Protein AF-A0A382PDZ5-F1 (afdb_monomer_lite)

Structure (mmCIF, N/CA/C/O backbone):
data_AF-A0A382PDZ5-F1
#
_entry.id   AF-A0A382PD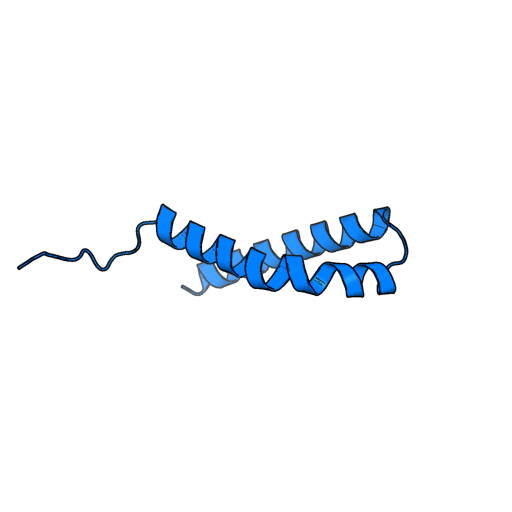Z5-F1
#
loop_
_atom_site.group_PDB
_atom_site.id
_atom_site.type_symbol
_atom_site.label_atom_id
_atom_site.label_alt_id
_atom_site.label_comp_id
_atom_site.label_asym_id
_atom_site.label_entity_id
_atom_site.label_seq_id
_atom_site.pdbx_PDB_ins_code
_atom_site.Cartn_x
_atom_site.Cartn_y
_atom_site.Cartn_z
_atom_site.occupancy
_atom_site.B_iso_or_equiv
_atom_site.auth_seq_id
_atom_site.auth_comp_id
_atom_site.auth_asym_id
_atom_site.auth_atom_id
_atom_site.pdbx_PDB_model_num
ATOM 1 N N . MET A 1 1 ? -32.383 -18.134 21.279 1.00 46.44 1 MET A N 1
ATOM 2 C CA . MET A 1 1 ? -32.235 -16.946 20.414 1.00 46.44 1 M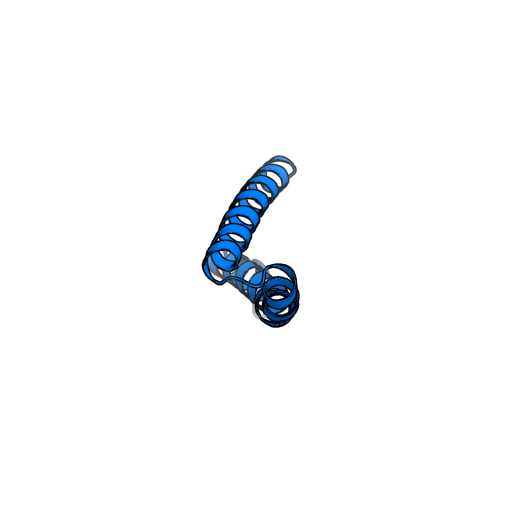ET A CA 1
ATOM 3 C C . MET A 1 1 ? -30.754 -16.613 20.414 1.00 46.44 1 MET A C 1
ATOM 5 O O . MET A 1 1 ? -30.267 -16.112 21.414 1.00 46.44 1 MET A O 1
ATOM 9 N N . THR A 1 2 ? -30.013 -17.068 19.403 1.00 50.31 2 THR A N 1
ATOM 10 C CA . THR A 1 2 ? -28.546 -16.962 19.373 1.00 50.31 2 THR A CA 1
ATOM 11 C C . THR A 1 2 ? -28.150 -15.505 19.159 1.00 50.31 2 THR A C 1
ATOM 13 O O . THR A 1 2 ? -28.461 -14.934 18.114 1.00 50.31 2 THR A O 1
ATOM 16 N N . ASP A 1 3 ? -27.508 -14.906 20.160 1.00 54.09 3 ASP A N 1
ATOM 17 C CA . ASP A 1 3 ? -26.941 -13.561 20.091 1.00 54.09 3 ASP A CA 1
ATOM 18 C C . ASP A 1 3 ? -25.750 -13.572 19.121 1.00 54.09 3 ASP A C 1
ATOM 20 O O . ASP A 1 3 ? -24.632 -13.953 19.462 1.00 54.09 3 ASP A O 1
ATOM 24 N N . TYR A 1 4 ? -26.015 -13.244 17.855 1.00 59.22 4 TYR A N 1
ATOM 25 C CA . TYR A 1 4 ? -24.957 -12.987 16.886 1.00 59.22 4 TYR A CA 1
ATOM 26 C C . TYR A 1 4 ? -24.315 -11.653 17.249 1.00 59.22 4 TYR A C 1
ATOM 28 O O . TYR A 1 4 ? -24.876 -10.595 16.954 1.00 59.22 4 TYR A O 1
ATOM 36 N N . ASN A 1 5 ? -23.134 -11.717 17.862 1.00 59.91 5 ASN A N 1
ATOM 37 C CA . ASN A 1 5 ? -22.261 -10.570 18.053 1.00 59.91 5 ASN A CA 1
ATOM 38 C C . ASN A 1 5 ? -21.962 -9.947 16.674 1.00 59.91 5 ASN A C 1
ATOM 40 O O . ASN A 1 5 ? -21.120 -10.428 15.921 1.00 59.91 5 ASN A O 1
ATOM 44 N N . LYS A 1 6 ? -22.714 -8.902 16.306 1.00 63.53 6 LYS A N 1
ATOM 45 C CA . LYS A 1 6 ? -22.575 -8.163 15.037 1.00 63.53 6 LYS A CA 1
ATOM 46 C C . LYS A 1 6 ? -21.358 -7.222 15.033 1.00 63.53 6 LYS A C 1
ATOM 48 O O . LYS A 1 6 ? -21.279 -6.327 14.198 1.00 63.53 6 LYS A O 1
ATOM 53 N N . GLY A 1 7 ? -20.435 -7.383 15.980 1.00 66.56 7 GLY A N 1
ATOM 54 C CA . GLY A 1 7 ? -19.187 -6.640 16.034 1.00 66.56 7 GLY A CA 1
ATOM 55 C C . GLY A 1 7 ? -18.091 -7.429 15.335 1.00 66.56 7 GLY A C 1
ATOM 56 O O . GLY A 1 7 ? -17.699 -8.498 15.793 1.00 66.56 7 GLY A O 1
ATOM 57 N N . LEU A 1 8 ? -17.563 -6.899 14.234 1.00 72.88 8 LEU A N 1
ATOM 58 C CA . LEU A 1 8 ? -16.295 -7.389 13.706 1.00 72.88 8 LEU A CA 1
ATOM 59 C C . LEU A 1 8 ? -15.202 -7.022 14.714 1.00 72.88 8 LEU A C 1
ATOM 61 O O . LEU A 1 8 ? -14.957 -5.844 14.970 1.00 72.88 8 LEU A O 1
ATOM 65 N N . GLY A 1 9 ? -14.547 -8.026 15.298 1.00 83.44 9 GLY A N 1
ATOM 66 C CA . GLY A 1 9 ? -13.367 -7.794 16.127 1.00 83.44 9 GLY A CA 1
ATOM 67 C C . GLY A 1 9 ? -12.239 -7.135 15.322 1.00 83.44 9 GLY A C 1
ATOM 68 O O . GLY A 1 9 ? -12.202 -7.222 14.095 1.00 83.44 9 GLY A O 1
ATOM 69 N N . LEU A 1 10 ? -11.269 -6.520 16.006 1.00 82.12 10 LEU A N 1
ATOM 70 C CA . LEU A 1 10 ? -10.118 -5.846 15.374 1.00 82.12 10 LEU A CA 1
ATOM 71 C C . LEU A 1 10 ? -9.383 -6.721 14.345 1.00 82.12 10 LEU A C 1
ATOM 73 O O . LEU A 1 10 ? -8.973 -6.235 13.290 1.00 82.12 10 LEU A O 1
ATOM 77 N N . LYS A 1 11 ? -9.245 -8.019 14.638 1.00 83.75 11 LYS A N 1
ATOM 78 C CA . LYS A 1 11 ? -8.578 -8.987 13.757 1.00 83.75 11 LYS A CA 1
ATOM 79 C C . LYS A 1 11 ? -9.383 -9.236 12.483 1.00 83.75 11 LYS A C 1
ATOM 81 O O . LYS A 1 11 ? -8.824 -9.158 11.394 1.00 83.75 11 LYS A O 1
ATOM 86 N N . GLU A 1 12 ? -10.688 -9.447 12.623 1.00 86.00 12 GLU A N 1
ATOM 87 C CA . GLU A 1 12 ? -11.603 -9.680 11.502 1.00 86.00 12 GLU A CA 1
ATOM 88 C C . GLU A 1 12 ? -11.696 -8.442 10.604 1.00 86.00 12 GLU A C 1
ATOM 90 O O . GLU A 1 12 ? -11.561 -8.538 9.387 1.00 86.00 12 GLU A O 1
ATOM 95 N N . SER A 1 13 ? -11.837 -7.256 11.205 1.00 85.62 13 SER A N 1
ATOM 96 C CA . SER A 1 13 ? -11.906 -5.988 10.472 1.00 85.62 13 SER A CA 1
ATOM 97 C C . SER A 1 13 ? -10.624 -5.725 9.670 1.00 85.62 13 SER A C 1
ATOM 99 O O . SER A 1 13 ? -10.677 -5.441 8.472 1.00 85.62 13 SER A O 1
ATOM 101 N N . THR A 1 14 ? -9.453 -5.928 10.285 1.00 87.38 14 THR A N 1
ATOM 102 C CA . THR A 1 14 ? -8.160 -5.785 9.594 1.00 87.38 14 THR A CA 1
ATOM 103 C C . THR A 1 14 ? -7.999 -6.816 8.475 1.00 87.38 14 THR A C 1
ATOM 105 O O . THR A 1 14 ? -7.579 -6.464 7.374 1.00 87.38 14 THR A O 1
ATOM 108 N N . ALA A 1 15 ? -8.369 -8.078 8.714 1.00 88.56 15 ALA A N 1
ATOM 109 C CA . ALA A 1 15 ? -8.278 -9.138 7.712 1.00 88.56 15 ALA A CA 1
ATOM 110 C C . ALA A 1 15 ? -9.144 -8.846 6.476 1.00 88.56 15 ALA A C 1
ATOM 112 O O . ALA A 1 15 ? -8.705 -9.081 5.347 1.00 88.56 15 ALA A O 1
ATOM 113 N N . ILE A 1 16 ? -10.338 -8.277 6.667 1.00 88.81 16 ILE A N 1
ATOM 114 C CA . ILE A 1 16 ? -11.216 -7.853 5.570 1.00 88.81 16 ILE A CA 1
ATOM 115 C C . ILE A 1 16 ? -10.561 -6.731 4.760 1.00 88.81 16 ILE A C 1
ATOM 117 O O . ILE A 1 16 ? -10.519 -6.813 3.532 1.00 88.81 16 ILE A O 1
ATOM 121 N N . VAL A 1 17 ? -10.020 -5.704 5.423 1.00 87.38 17 VAL A N 1
ATOM 122 C CA . VAL A 1 17 ? -9.353 -4.579 4.747 1.00 87.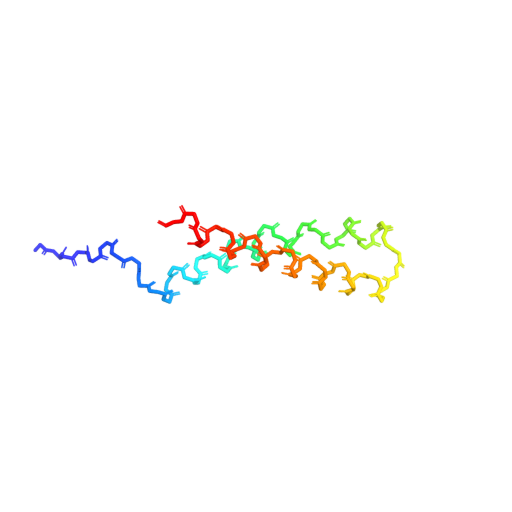38 17 VAL A CA 1
ATOM 123 C C . VAL A 1 17 ? -8.139 -5.063 3.951 1.00 87.38 17 VAL A C 1
ATOM 125 O O . VAL A 1 17 ? -8.021 -4.745 2.768 1.00 87.38 17 VAL A O 1
ATOM 128 N N . VAL A 1 18 ? -7.287 -5.901 4.548 1.00 88.25 18 VAL A N 1
ATOM 129 C CA . VAL A 1 18 ? -6.114 -6.489 3.879 1.00 88.25 18 VAL A CA 1
ATOM 130 C C . VAL A 1 18 ? -6.532 -7.326 2.670 1.00 88.25 18 VAL A C 1
ATOM 132 O O . VAL A 1 18 ? -5.992 -7.143 1.579 1.00 88.25 18 VAL A O 1
ATOM 135 N N . SER A 1 19 ? -7.539 -8.190 2.825 1.00 87.88 19 SER A N 1
ATOM 136 C CA . SER A 1 19 ? -8.054 -9.022 1.728 1.00 87.88 19 SER A CA 1
ATOM 137 C C . SER A 1 19 ? -8.586 -8.174 0.575 1.00 87.88 19 SER A C 1
ATOM 139 O O . SER A 1 19 ? -8.368 -8.487 -0.595 1.00 87.88 19 SER A O 1
ATOM 141 N N . ARG A 1 20 ? -9.249 -7.062 0.897 1.00 85.94 20 ARG A N 1
ATOM 142 C CA . ARG A 1 20 ? -9.823 -6.145 -0.083 1.00 85.94 20 ARG A CA 1
ATOM 143 C C . ARG A 1 20 ? -8.742 -5.380 -0.851 1.00 85.94 20 ARG A C 1
ATOM 145 O O . ARG A 1 20 ? -8.832 -5.299 -2.073 1.00 85.94 20 ARG A O 1
ATOM 152 N N . ILE A 1 21 ? -7.703 -4.899 -0.164 1.00 85.75 21 ILE A N 1
ATOM 153 C CA . ILE A 1 21 ? -6.551 -4.218 -0.780 1.00 85.75 21 ILE A CA 1
ATOM 154 C C . ILE A 1 21 ? -5.792 -5.172 -1.716 1.00 85.75 21 ILE A C 1
ATOM 156 O O . ILE A 1 21 ? -5.512 -4.819 -2.865 1.00 85.75 21 ILE A O 1
ATOM 160 N N . ILE A 1 22 ? -5.498 -6.394 -1.255 1.00 85.88 22 ILE A N 1
ATOM 161 C CA . ILE A 1 22 ? -4.788 -7.404 -2.054 1.00 85.88 22 ILE A CA 1
ATOM 162 C C . ILE A 1 22 ? -5.625 -7.807 -3.275 1.00 85.88 22 ILE A C 1
ATOM 164 O O . ILE A 1 22 ? -5.102 -7.833 -4.390 1.00 85.88 22 ILE A O 1
ATOM 168 N N . GLY A 1 23 ? -6.922 -8.067 -3.081 1.00 80.81 23 GLY A N 1
ATOM 169 C CA . GLY A 1 23 ? -7.826 -8.532 -4.133 1.00 80.81 23 GLY A CA 1
ATOM 170 C C . GLY A 1 23 ? -7.997 -7.545 -5.289 1.00 80.81 23 GLY A C 1
ATOM 171 O O . GLY A 1 23 ? -8.021 -7.965 -6.444 1.00 80.81 23 GLY A O 1
ATOM 172 N N . SER A 1 24 ? -8.071 -6.237 -5.016 1.00 76.94 24 SER A N 1
ATOM 173 C CA . SER A 1 24 ? -8.189 -5.226 -6.078 1.00 76.94 24 SER A CA 1
ATOM 174 C C . SER A 1 24 ? -6.848 -4.799 -6.678 1.00 76.94 24 SER A C 1
ATOM 176 O O . SER A 1 24 ? -6.788 -4.479 -7.864 1.00 76.94 24 SER A O 1
ATOM 178 N N . GLY A 1 25 ? -5.785 -4.754 -5.870 1.00 76.69 25 GLY A N 1
ATOM 179 C CA . GLY A 1 25 ? -4.495 -4.198 -6.277 1.00 76.69 25 GLY A CA 1
ATOM 180 C C . GLY A 1 25 ? -3.618 -5.207 -7.011 1.00 76.69 25 GLY A C 1
ATOM 181 O O . GLY A 1 25 ? -3.375 -5.074 -8.210 1.00 76.69 25 GLY A O 1
ATOM 182 N N . ILE A 1 26 ? -3.164 -6.237 -6.292 1.00 81.19 26 ILE A N 1
ATOM 183 C CA . ILE A 1 26 ? -2.043 -7.101 -6.698 1.00 81.19 26 ILE A CA 1
ATOM 184 C C . ILE A 1 26 ? -2.308 -7.843 -8.011 1.00 81.19 26 ILE A C 1
ATOM 186 O O . ILE A 1 26 ? -1.375 -8.083 -8.763 1.00 81.19 26 ILE A O 1
ATOM 190 N N . PHE A 1 27 ? -3.552 -8.190 -8.336 1.00 78.00 27 PHE A N 1
ATOM 191 C CA . PHE A 1 27 ? -3.836 -8.960 -9.553 1.00 78.00 27 PHE A CA 1
ATOM 192 C C . PHE A 1 27 ? -4.012 -8.109 -10.811 1.00 78.00 27 PHE A C 1
ATOM 194 O O . PHE A 1 27 ? -3.894 -8.629 -11.918 1.00 78.00 27 PHE A O 1
ATOM 201 N N . ARG A 1 28 ? -4.304 -6.812 -10.670 1.00 76.56 28 ARG A N 1
ATOM 202 C CA . ARG A 1 28 ? -4.661 -5.953 -11.808 1.00 76.56 28 ARG A CA 1
ATOM 203 C C . ARG A 1 28 ? -3.582 -4.935 -12.156 1.00 76.56 28 ARG A C 1
ATOM 205 O O . ARG A 1 28 ? -3.435 -4.587 -13.324 1.00 76.56 28 ARG A O 1
ATOM 212 N N . THR A 1 29 ? -2.833 -4.455 -11.172 1.00 83.19 29 THR A N 1
ATOM 213 C CA . THR A 1 29 ? -1.872 -3.364 -11.364 1.00 83.19 29 THR A CA 1
ATOM 214 C C . THR A 1 29 ? -0.465 -3.774 -11.830 1.00 83.19 29 THR A C 1
ATOM 216 O O . THR A 1 29 ? 0.152 -2.952 -12.505 1.00 83.19 29 THR A O 1
ATOM 219 N N . PRO A 1 30 ? 0.080 -4.990 -11.593 1.00 82.06 30 PRO A N 1
ATOM 220 C CA . PRO A 1 30 ? 1.482 -5.261 -11.929 1.00 82.06 30 PRO A CA 1
ATOM 221 C C . PRO A 1 30 ? 1.785 -5.249 -13.424 1.00 82.06 30 PRO A C 1
ATOM 223 O O . PRO A 1 30 ? 2.794 -4.681 -13.828 1.00 82.06 30 PRO A O 1
ATOM 226 N N . ALA A 1 31 ? 0.914 -5.848 -14.242 1.00 84.75 31 ALA A N 1
ATOM 227 C CA . ALA A 1 31 ? 1.109 -5.941 -15.687 1.00 84.75 31 ALA A CA 1
ATOM 228 C C . ALA A 1 31 ? 1.246 -4.557 -16.359 1.00 84.75 31 ALA A C 1
ATOM 230 O O . ALA A 1 31 ? 2.275 -4.320 -16.991 1.00 84.75 31 ALA A O 1
ATOM 231 N N . PRO A 1 32 ? 0.302 -3.606 -16.186 1.00 87.19 32 PRO A N 1
ATOM 232 C CA . PRO A 1 32 ? 0.446 -2.281 -16.788 1.00 87.19 32 PRO A CA 1
ATOM 233 C C . PRO A 1 32 ? 1.619 -1.480 -16.204 1.00 87.19 32 PRO A C 1
ATOM 235 O O . PRO A 1 32 ? 2.293 -0.773 -16.950 1.00 87.19 32 PRO A O 1
ATOM 238 N N . ILE A 1 33 ? 1.909 -1.606 -14.900 1.00 86.56 33 ILE A N 1
ATOM 239 C CA . ILE A 1 33 ? 3.050 -0.911 -14.277 1.00 86.56 33 ILE A CA 1
ATOM 240 C C . ILE A 1 33 ? 4.366 -1.428 -14.863 1.00 86.56 33 ILE A C 1
ATOM 242 O O . ILE A 1 33 ? 5.245 -0.635 -15.186 1.00 86.56 33 ILE A O 1
ATOM 246 N N . MET A 1 34 ? 4.504 -2.742 -15.055 1.00 85.62 34 MET A N 1
ATOM 247 C CA . MET A 1 34 ? 5.712 -3.327 -15.629 1.00 85.62 34 MET A CA 1
ATOM 248 C C . MET A 1 34 ? 5.916 -2.909 -17.089 1.00 85.62 34 MET A C 1
ATOM 250 O O . MET A 1 34 ? 7.043 -2.610 -17.474 1.00 85.62 34 MET A O 1
ATOM 254 N N . THR A 1 35 ? 4.844 -2.812 -17.880 1.00 87.38 35 THR A N 1
ATOM 255 C CA . THR A 1 35 ? 4.913 -2.286 -19.252 1.00 87.38 35 THR A CA 1
ATOM 256 C C . THR A 1 35 ? 5.328 -0.814 -19.292 1.00 87.38 35 THR A C 1
ATOM 258 O O . THR A 1 35 ? 6.089 -0.429 -20.173 1.00 87.38 35 THR A O 1
ATOM 261 N N . LEU A 1 36 ? 4.863 0.007 -18.345 1.00 87.06 36 LEU A N 1
ATOM 262 C CA . LEU A 1 36 ? 5.196 1.434 -18.299 1.00 87.06 36 LEU A CA 1
ATOM 263 C C . LEU A 1 36 ? 6.631 1.688 -17.813 1.00 87.06 36 LEU A C 1
ATOM 265 O O . LEU A 1 36 ? 7.291 2.620 -18.259 1.00 87.06 36 LEU A O 1
ATOM 269 N N . VAL A 1 37 ? 7.098 0.867 -16.874 1.00 87.12 37 VAL A N 1
ATOM 270 C CA . VAL A 1 37 ? 8.373 1.060 -16.183 1.00 87.12 37 VAL A CA 1
ATOM 271 C C . VAL A 1 37 ? 9.538 0.359 -16.891 1.00 87.12 37 VAL A C 1
ATOM 273 O O . VAL A 1 37 ? 10.666 0.843 -16.835 1.00 87.12 37 VAL A O 1
ATOM 276 N N . GLY A 1 38 ? 9.302 -0.795 -17.524 1.00 82.69 38 GLY A N 1
ATOM 277 C CA . GLY A 1 38 ? 10.294 -1.541 -18.313 1.00 82.69 38 GLY A CA 1
ATOM 278 C C . GLY A 1 38 ? 11.461 -2.169 -17.530 1.00 82.69 38 GLY A C 1
ATOM 279 O O . GLY A 1 38 ? 12.152 -3.029 -18.068 1.00 82.69 38 GLY A O 1
ATOM 280 N N . CYS A 1 39 ? 11.669 -1.795 -16.262 1.00 85.50 39 CYS A N 1
ATOM 281 C CA . CYS A 1 39 ? 12.804 -2.210 -15.432 1.00 85.50 39 CYS A CA 1
ATOM 282 C C . CYS A 1 39 ? 12.363 -2.714 -14.045 1.00 85.50 39 CYS A C 1
ATOM 284 O O . CYS A 1 39 ? 11.636 -2.030 -13.324 1.00 85.50 39 CYS A O 1
ATOM 286 N N . THR A 1 40 ? 12.895 -3.859 -13.602 1.00 86.19 40 THR A N 1
ATOM 287 C CA . THR A 1 40 ? 12.557 -4.478 -12.301 1.00 86.19 40 THR A CA 1
ATOM 288 C C . THR A 1 40 ? 12.897 -3.598 -11.091 1.00 86.19 40 THR A C 1
ATOM 290 O O . THR A 1 40 ? 12.150 -3.575 -10.117 1.00 86.19 40 THR A O 1
ATOM 293 N N . SER A 1 41 ? 13.994 -2.833 -11.151 1.00 86.94 41 SER A N 1
ATOM 294 C CA . SER A 1 41 ? 14.402 -1.934 -10.055 1.00 86.94 41 SER A CA 1
ATOM 295 C C . SER A 1 41 ? 13.375 -0.819 -9.810 1.00 86.94 41 SER A C 1
ATOM 297 O O . SER A 1 41 ? 12.950 -0.574 -8.680 1.00 86.94 41 SER A O 1
ATOM 299 N N . LEU A 1 42 ? 12.893 -0.197 -10.889 1.00 86.62 42 LEU A N 1
ATOM 300 C CA . LEU A 1 42 ? 11.881 0.854 -10.814 1.00 86.62 42 LEU A CA 1
ATOM 301 C C . LEU A 1 42 ? 10.503 0.299 -10.413 1.00 86.62 42 LEU A C 1
ATOM 303 O O . LEU A 1 42 ? 9.760 0.981 -9.713 1.00 86.62 42 LEU A O 1
ATOM 307 N N . PHE A 1 43 ? 10.175 -0.944 -10.788 1.00 88.00 43 PHE A N 1
ATOM 308 C CA . PHE A 1 43 ? 8.937 -1.604 -10.359 1.00 88.00 43 PHE A CA 1
ATOM 309 C C . PHE A 1 43 ? 8.852 -1.714 -8.828 1.00 88.00 43 PHE A C 1
ATOM 311 O O . PHE A 1 43 ? 7.821 -1.383 -8.240 1.00 88.00 43 PHE A O 1
ATOM 318 N N . GLY A 1 44 ? 9.952 -2.111 -8.177 1.00 87.38 44 GLY A N 1
ATOM 319 C CA . GLY A 1 44 ? 10.042 -2.140 -6.715 1.00 87.38 44 GLY A CA 1
ATOM 320 C C . GLY A 1 44 ? 9.899 -0.750 -6.090 1.00 87.38 44 GLY A C 1
ATOM 321 O O . GLY A 1 44 ? 9.150 -0.580 -5.130 1.00 87.38 44 GLY A O 1
ATOM 322 N N . LEU A 1 45 ? 10.548 0.263 -6.673 1.00 90.81 45 LEU A N 1
ATOM 323 C CA . LEU A 1 45 ? 10.462 1.653 -6.207 1.00 90.81 45 LEU A CA 1
ATOM 324 C C . LEU A 1 45 ? 9.035 2.212 -6.257 1.00 90.81 45 LEU A C 1
ATOM 326 O O . LEU A 1 45 ? 8.586 2.822 -5.289 1.00 90.81 45 LEU A O 1
ATOM 330 N N . VAL A 1 46 ? 8.308 1.977 -7.353 1.00 90.50 46 VAL A N 1
ATOM 331 C CA . VAL A 1 46 ? 6.907 2.406 -7.502 1.00 90.50 46 VAL A CA 1
ATOM 332 C C . VAL A 1 46 ? 6.019 1.743 -6.448 1.00 90.50 46 VAL A C 1
ATOM 334 O O . VAL A 1 46 ? 5.158 2.405 -5.869 1.00 90.50 46 VAL A O 1
ATOM 337 N N . TRP A 1 47 ? 6.257 0.465 -6.144 1.00 89.06 47 TRP A N 1
ATOM 338 C CA . TRP A 1 47 ? 5.528 -0.251 -5.096 1.00 89.06 47 TRP A CA 1
ATOM 339 C C . TRP A 1 47 ? 5.791 0.313 -3.699 1.00 89.06 47 TRP A C 1
ATOM 341 O O . TRP A 1 47 ? 4.851 0.519 -2.931 1.00 89.06 47 TRP A O 1
ATOM 351 N N . VAL A 1 48 ? 7.052 0.609 -3.378 1.00 91.44 48 VAL A N 1
ATOM 352 C CA . VAL A 1 48 ? 7.427 1.217 -2.094 1.00 91.44 48 VAL A CA 1
ATOM 353 C C . VAL A 1 48 ? 6.811 2.610 -1.956 1.00 91.44 48 VAL A C 1
ATOM 355 O O . VAL A 1 48 ? 6.189 2.902 -0.936 1.00 91.44 48 VAL A O 1
ATOM 358 N N . LEU A 1 49 ? 6.908 3.450 -2.991 1.00 93.56 49 LEU A N 1
ATOM 359 C CA . LEU A 1 49 ? 6.296 4.781 -3.001 1.00 93.56 49 LEU A CA 1
ATOM 360 C C . LEU A 1 49 ? 4.770 4.713 -2.855 1.00 93.56 49 LEU A C 1
ATOM 362 O O . LEU A 1 49 ? 4.202 5.445 -2.047 1.00 93.56 49 LEU A O 1
ATOM 366 N N . GLY A 1 50 ? 4.110 3.803 -3.575 1.00 90.31 50 GLY A N 1
ATOM 367 C CA . GLY A 1 50 ? 2.669 3.574 -3.450 1.00 90.31 50 GLY A CA 1
ATOM 368 C C . GLY A 1 50 ? 2.259 3.131 -2.042 1.00 90.31 50 GLY A C 1
ATOM 369 O O . GLY A 1 50 ? 1.256 3.609 -1.509 1.00 90.31 50 GLY A O 1
ATOM 370 N N . GLY A 1 51 ? 3.064 2.276 -1.404 1.00 90.12 51 GLY A N 1
ATOM 371 C CA . GLY A 1 51 ? 2.868 1.862 -0.014 1.00 90.12 51 GLY A CA 1
ATOM 372 C C . GLY A 1 51 ? 2.975 3.030 0.968 1.00 90.12 51 GLY A C 1
ATOM 373 O O . GLY A 1 51 ? 2.096 3.206 1.807 1.00 90.12 51 GLY A O 1
ATOM 374 N N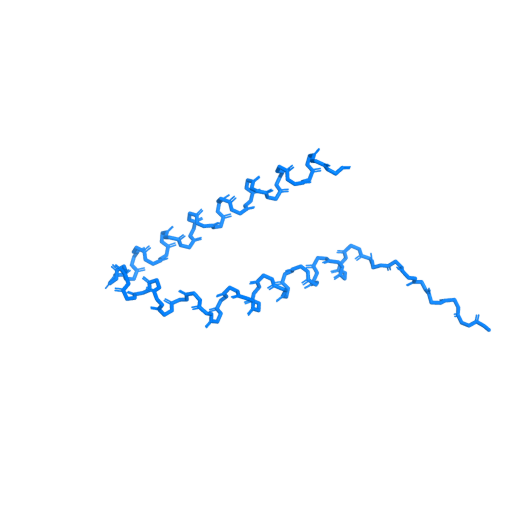 . ILE A 1 52 ? 3.995 3.879 0.816 1.00 94.81 52 ILE A N 1
ATOM 375 C CA . ILE A 1 52 ? 4.183 5.075 1.650 1.00 94.81 52 ILE A CA 1
ATOM 376 C C . ILE A 1 52 ? 2.987 6.027 1.514 1.00 94.81 52 ILE A C 1
ATOM 378 O O . ILE A 1 52 ? 2.416 6.441 2.521 1.00 94.81 52 ILE A O 1
ATOM 382 N N . ILE A 1 53 ? 2.560 6.329 0.283 1.00 93.56 53 ILE A N 1
ATOM 383 C CA . ILE A 1 53 ? 1.394 7.191 0.018 1.00 93.56 53 ILE A CA 1
ATOM 384 C C . ILE A 1 53 ? 0.126 6.611 0.664 1.00 93.56 53 ILE A C 1
ATOM 386 O O . ILE A 1 53 ? -0.661 7.347 1.258 1.00 93.56 53 ILE A O 1
ATOM 390 N N . THR A 1 54 ? -0.053 5.289 0.601 1.00 90.94 54 THR A N 1
ATOM 391 C CA . THR A 1 54 ? -1.199 4.603 1.216 1.00 90.94 54 THR A CA 1
ATOM 392 C C . THR A 1 54 ? -1.194 4.734 2.740 1.00 90.94 54 THR A C 1
ATOM 394 O O . THR A 1 54 ? -2.252 4.944 3.327 1.00 90.94 54 THR A O 1
ATOM 397 N N . ILE A 1 55 ? -0.025 4.664 3.389 1.00 90.88 55 ILE A N 1
ATOM 398 C CA . ILE A 1 55 ? 0.101 4.863 4.843 1.00 90.88 55 ILE A CA 1
ATOM 399 C C . ILE A 1 55 ? -0.320 6.282 5.229 1.00 90.88 55 ILE A C 1
ATOM 401 O O . ILE A 1 55 ? -1.125 6.444 6.143 1.00 90.88 55 ILE A O 1
ATOM 405 N N . PHE A 1 56 ? 0.159 7.303 4.514 1.00 93.56 56 PHE A N 1
ATOM 406 C CA . PHE A 1 56 ? -0.269 8.683 4.760 1.00 93.56 56 PHE A CA 1
ATOM 407 C C . PHE A 1 56 ? -1.782 8.849 4.584 1.00 93.56 56 PHE A C 1
ATOM 409 O O . PHE A 1 56 ? -2.434 9.456 5.430 1.00 93.56 56 PHE A O 1
ATOM 416 N N . GLY A 1 57 ? -2.357 8.256 3.533 1.00 88.69 57 GLY A N 1
ATOM 417 C CA . GLY A 1 57 ? -3.804 8.244 3.325 1.00 88.69 57 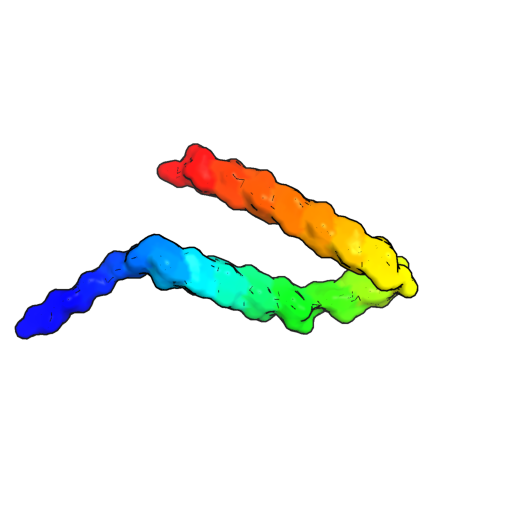GLY A CA 1
ATOM 418 C C . GLY A 1 57 ? -4.566 7.571 4.471 1.00 88.69 57 GLY A C 1
ATOM 419 O O . GLY A 1 57 ? -5.577 8.102 4.921 1.00 88.69 57 GLY A O 1
ATOM 420 N N . ALA A 1 58 ? -4.063 6.444 4.982 1.00 89.00 58 ALA A N 1
ATOM 421 C CA . ALA A 1 58 ? -4.664 5.734 6.108 1.00 89.00 58 ALA A CA 1
ATOM 422 C C . ALA A 1 58 ? -4.635 6.563 7.402 1.00 89.00 58 ALA A C 1
ATOM 424 O O . ALA A 1 58 ? -5.630 6.583 8.120 1.00 89.00 58 ALA A O 1
ATOM 425 N N . VAL A 1 59 ? -3.537 7.277 7.673 1.00 91.50 59 VAL A N 1
ATOM 426 C CA . VAL A 1 59 ? -3.427 8.176 8.835 1.00 91.50 59 VAL A CA 1
ATOM 427 C C . VAL A 1 59 ? -4.424 9.326 8.724 1.00 91.50 59 VAL A C 1
ATOM 429 O O . VAL A 1 59 ? -5.165 9.569 9.665 1.00 91.50 59 VAL A O 1
ATOM 432 N N . ILE A 1 60 ? -4.521 9.982 7.563 1.00 92.75 60 ILE A N 1
ATOM 433 C CA . ILE A 1 60 ? -5.499 11.063 7.353 1.00 92.75 60 ILE A CA 1
ATOM 434 C C . ILE A 1 60 ? -6.932 10.553 7.562 1.00 92.75 60 ILE A C 1
ATOM 436 O O . ILE A 1 60 ? -7.748 11.236 8.172 1.00 92.75 60 ILE A O 1
ATOM 440 N N . TYR A 1 61 ? -7.243 9.349 7.077 1.00 88.50 61 TYR A N 1
ATOM 441 C CA . TYR A 1 61 ? -8.566 8.748 7.257 1.00 88.50 61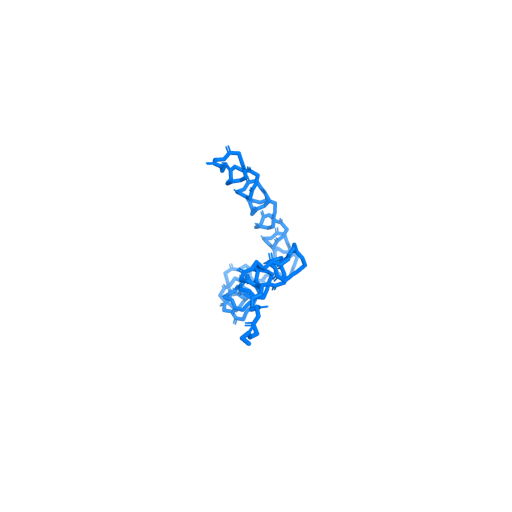 TYR A CA 1
ATOM 442 C C . TYR A 1 61 ? -8.853 8.390 8.722 1.00 88.50 61 TYR A C 1
ATOM 444 O O . TYR A 1 61 ? -9.993 8.508 9.168 1.00 88.50 61 TYR A O 1
ATOM 452 N N . ALA A 1 62 ? -7.826 7.966 9.463 1.00 87.62 62 ALA A N 1
ATOM 453 C CA . ALA A 1 62 ? -7.924 7.703 10.894 1.00 87.62 62 ALA A CA 1
ATOM 454 C C . ALA A 1 62 ? -8.183 8.987 11.695 1.00 87.62 62 ALA A C 1
ATOM 456 O O . ALA A 1 62 ? -8.966 8.945 12.632 1.00 87.62 62 ALA A O 1
ATOM 457 N N . GLU A 1 63 ? -7.591 10.118 11.296 1.00 89.81 63 GLU A N 1
ATOM 458 C CA . GLU A 1 63 ? -7.837 11.432 11.916 1.00 89.81 63 GLU A CA 1
ATOM 459 C C . GLU A 1 63 ? -9.228 11.999 11.589 1.00 89.81 63 GLU A C 1
ATOM 461 O O . GLU A 1 63 ? -9.770 12.802 12.344 1.00 89.81 63 GLU A O 1
ATOM 466 N N . LEU A 1 64 ? -9.808 11.617 10.446 1.00 86.62 64 LEU A N 1
ATOM 467 C CA . LEU A 1 64 ? -11.139 12.068 10.026 1.00 86.62 64 LEU A CA 1
ATOM 468 C C . LEU A 1 64 ? -12.285 11.298 10.712 1.00 86.62 64 LEU A C 1
ATOM 470 O O . LEU A 1 64 ? -13.450 11.653 10.520 1.00 86.62 64 LEU A O 1
ATOM 474 N N . THR A 1 65 ? -11.958 10.222 11.432 1.00 57.72 65 THR A N 1
ATOM 475 C CA . THR A 1 65 ? -12.909 9.335 12.119 1.00 57.72 65 THR A CA 1
ATOM 476 C C . THR A 1 65 ? -13.027 9.720 13.586 1.00 57.72 65 THR A C 1
ATOM 478 O O . THR A 1 65 ? -14.179 9.794 14.069 1.00 57.72 65 THR A O 1
#

pLDDT: mean 83.01, std 10.77, range [46.44, 94.81]

Sequence (65 aa):
MTDYNKGLGLKESTAIVVSRIIGSGIFRTPAPIMTLVGCTSLFGLVWVLGGIITIFGAVIYAELT

InterPro domains:
  IPR050598 Cellular Amino Acid Transporter [PTHR11785] (6-64)

Foldseek 3Di:
DDPDPPDQPPVRVVVVVVCVCCVPDVPPPLVVLCVVVVDPVVSVVVVVVVVVVVVVVVVVVVVVD

Radius of gyration: 16.9 Å; chains: 1; bounding box: 47×29×40 Å

Secondary structure (DSSP, 8-state):
---------HHHHHHHHHHHHHHHHTTTSHHHHHHHH-SHHHHHHHHHHHHHHHHHHHHHHHHT-

Organism: NCBI:txid408172